Protein AF-A0A482RPJ8-F1 (afdb_monomer)

Foldseek 3Di:
DVVVVVVVVVVVVLVQQLDPVRDADAAEAELDDVRVVVSVVVVVVCVVSNGHYQHYEHEAQADPVPPPCPPPPVSVVVNVSSVVSVVVCCVVRVPRHHYFYFHRDPDDQDDPVSVVVRCVSVPPD

Sequence (125 aa):
MVACMCAGQVDNVQKRLMNREETTFVCVCIPEFLSMYETERLVQELTKMEIDVSNIVVNQVLLADASDTSHCGRCEKRIRMQQGYLMQIAELYGDDFHVVTTPLLDEEVRGTEKLRAFSRFLARV

pLDDT: mean 86.41, std 14.72, range [38.66, 97.12]

Solvent-accessible surface area (backbone atoms only — not comparable to full-atom values): 7158 Å² total; per-residue (Å²): 116,72,75,61,56,52,51,60,49,51,55,51,50,50,55,46,46,42,30,64,93,79,27,74,43,73,48,74,34,41,57,45,73,66,44,45,54,53,48,54,54,50,52,53,53,36,51,74,64,54,30,40,67,48,35,37,38,37,36,62,39,69,64,85,79,51,94,69,48,91,80,34,76,68,52,51,54,48,38,56,51,27,51,56,42,49,52,51,48,45,73,76,34,54,90,79,30,53,74,43,65,32,68,55,66,99,63,84,80,61,61,73,66,45,44,58,58,55,47,52,52,69,64,75,116

Mean predicted aligned error: 6.94 Å

Structure (mmCIF, N/CA/C/O backbone):
data_AF-A0A482RPJ8-F1
#
_entry.id   AF-A0A482RPJ8-F1
#
loop_
_atom_site.group_PDB
_atom_site.id
_atom_site.type_symbol
_atom_site.label_atom_id
_atom_site.label_alt_id
_atom_site.label_comp_id
_atom_site.label_asym_id
_atom_site.label_entity_id
_atom_site.label_seq_id
_atom_site.pdbx_PDB_ins_code
_atom_site.Cartn_x
_atom_site.Cartn_y
_atom_site.Cartn_z
_atom_site.occupancy
_atom_site.B_iso_or_equiv
_atom_site.auth_seq_id
_atom_site.auth_comp_id
_atom_site.auth_asym_id
_atom_site.auth_atom_id
_atom_site.pdbx_PDB_model_num
ATOM 1 N N . MET A 1 1 ? -37.185 17.419 14.380 1.00 44.44 1 MET A N 1
ATOM 2 C CA . MET A 1 1 ? -37.143 15.941 14.279 1.00 44.44 1 MET A CA 1
ATOM 3 C C . MET A 1 1 ? -36.097 15.426 13.287 1.00 44.44 1 MET A C 1
ATOM 5 O O . MET A 1 1 ? -35.408 14.489 13.650 1.00 44.44 1 MET A O 1
ATOM 9 N N . VAL A 1 2 ? -35.885 16.041 12.112 1.00 45.28 2 VAL A N 1
ATOM 10 C CA . VAL A 1 2 ? -34.895 15.548 11.119 1.00 45.28 2 VAL A CA 1
ATOM 11 C C . VAL A 1 2 ? -33.431 15.640 11.598 1.00 45.28 2 VAL A C 1
ATOM 13 O O . VAL A 1 2 ? -32.684 14.690 11.419 1.00 45.28 2 VAL A O 1
ATOM 16 N N . ALA A 1 3 ? -33.026 16.699 12.312 1.00 40.44 3 ALA A N 1
ATOM 17 C CA . ALA A 1 3 ? -31.648 16.832 12.823 1.00 40.44 3 ALA A CA 1
ATOM 18 C C . ALA A 1 3 ? -31.258 15.800 13.910 1.00 40.44 3 ALA A C 1
ATOM 20 O O . ALA A 1 3 ? -30.084 15.492 14.082 1.00 40.44 3 ALA A O 1
ATOM 21 N N . CYS A 1 4 ? -32.237 15.245 14.632 1.00 47.28 4 CYS A N 1
ATOM 22 C CA . CYS A 1 4 ? -32.002 14.269 15.703 1.00 47.28 4 CYS A CA 1
ATOM 23 C C . CYS A 1 4 ? -31.845 12.836 15.154 1.00 47.28 4 CYS A C 1
ATOM 25 O O . CYS A 1 4 ? -31.141 12.023 15.746 1.00 47.28 4 CYS A O 1
ATOM 27 N N . MET A 1 5 ? -32.425 12.544 13.981 1.00 48.16 5 MET A N 1
ATOM 28 C CA . MET A 1 5 ? -32.245 11.257 13.296 1.00 48.16 5 MET A CA 1
ATOM 29 C C . MET A 1 5 ? -30.824 11.088 12.743 1.00 48.16 5 MET A C 1
ATOM 31 O O . MET A 1 5 ? -30.275 9.994 12.827 1.00 48.16 5 MET A O 1
ATOM 35 N N . CYS A 1 6 ? -30.197 12.166 12.255 1.00 52.03 6 CYS A N 1
ATOM 36 C CA . CYS A 1 6 ? -28.815 12.122 11.770 1.00 52.03 6 CYS A CA 1
ATOM 37 C C . CYS A 1 6 ? -27.827 11.809 12.902 1.00 52.03 6 CYS A C 1
ATOM 39 O O . CYS A 1 6 ? -26.920 11.008 12.708 1.00 52.03 6 CYS A O 1
ATOM 41 N N . ALA A 1 7 ? -28.027 12.399 14.088 1.00 58.44 7 ALA A N 1
ATOM 42 C CA . ALA A 1 7 ? -27.156 12.185 15.246 1.00 58.44 7 ALA A CA 1
ATOM 43 C C . ALA A 1 7 ? -27.119 10.705 15.664 1.00 58.44 7 ALA A C 1
ATOM 45 O O . ALA A 1 7 ? -26.046 10.122 15.769 1.00 58.44 7 ALA A O 1
ATOM 46 N N . GLY A 1 8 ? -28.287 10.057 15.764 1.00 61.34 8 GLY A N 1
ATOM 47 C CA . GLY A 1 8 ? -28.358 8.628 16.084 1.00 61.34 8 GLY A CA 1
ATOM 48 C C . GLY A 1 8 ? -27.734 7.715 15.018 1.00 61.34 8 GLY A C 1
ATOM 49 O O . GLY A 1 8 ? -27.248 6.634 15.347 1.00 61.34 8 GLY A O 1
ATOM 50 N N . GLN A 1 9 ? -27.715 8.136 13.747 1.00 64.06 9 GLN A N 1
ATOM 51 C CA . GLN A 1 9 ? -27.035 7.396 12.678 1.00 64.06 9 GLN A CA 1
ATOM 52 C C . GLN A 1 9 ? -25.514 7.583 12.718 1.00 64.06 9 GLN A C 1
ATOM 54 O O . GLN A 1 9 ? -24.794 6.602 12.542 1.00 64.06 9 GLN A O 1
ATOM 59 N N . VAL A 1 10 ? -25.027 8.798 12.987 1.00 76.88 10 VAL A N 1
ATOM 60 C CA . VAL A 1 10 ? -23.589 9.089 13.119 1.00 76.88 10 VAL A CA 1
ATOM 61 C C . VAL A 1 10 ? -22.992 8.324 14.300 1.00 76.88 10 VAL A C 1
ATOM 63 O O . VAL A 1 10 ? -21.975 7.655 14.127 1.00 76.88 10 VAL A O 1
ATOM 66 N N . ASP A 1 11 ? -23.674 8.308 15.447 1.00 77.75 11 ASP A N 1
ATOM 67 C CA . ASP A 1 11 ? -23.222 7.575 16.637 1.00 77.75 11 ASP A CA 1
ATOM 68 C C . ASP A 1 11 ? -23.136 6.063 16.386 1.00 77.75 11 ASP A C 1
ATOM 70 O O . ASP A 1 11 ? -22.231 5.382 16.873 1.00 77.75 11 ASP A O 1
ATOM 74 N N . ASN A 1 12 ? -24.081 5.515 15.617 1.00 81.44 12 ASN A N 1
ATOM 75 C CA . ASN A 1 12 ? -24.092 4.094 15.285 1.00 81.44 12 ASN A CA 1
ATOM 76 C C . ASN A 1 12 ? -22.979 3.733 14.288 1.00 81.44 12 ASN A C 1
ATOM 78 O O . ASN A 1 12 ? -22.300 2.724 14.456 1.00 81.44 12 ASN A O 1
ATOM 82 N N . VAL A 1 13 ? -22.745 4.577 13.277 1.00 85.31 13 VAL A N 1
ATOM 83 C CA . VAL A 1 13 ? -21.626 4.397 12.339 1.00 85.31 13 VAL A CA 1
ATOM 84 C C . VAL A 1 13 ? -20.295 4.471 13.080 1.00 85.31 13 VAL A C 1
ATOM 86 O O . VAL A 1 13 ? -19.463 3.588 12.901 1.00 85.31 13 VAL A O 1
ATOM 89 N N . GLN A 1 14 ? -20.115 5.454 13.964 1.00 83.38 14 GLN A N 1
ATOM 90 C CA . GLN A 1 14 ? -18.890 5.595 14.745 1.00 83.38 14 GLN A CA 1
ATOM 91 C C . GLN A 1 14 ? -18.623 4.353 15.603 1.00 83.38 14 GLN A C 1
ATOM 93 O O . GLN A 1 14 ? -17.521 3.814 15.567 1.00 83.38 14 GLN A O 1
ATOM 98 N N . LYS A 1 15 ? -19.636 3.835 16.313 1.00 87.06 15 LYS A N 1
ATOM 99 C CA . LYS A 1 15 ? -19.503 2.595 17.100 1.00 87.06 15 LYS A CA 1
ATOM 100 C C . LYS A 1 15 ? -19.037 1.408 16.263 1.00 87.06 15 LYS A C 1
ATOM 102 O O . LYS A 1 15 ? -18.214 0.630 16.731 1.00 87.06 15 LYS A O 1
ATOM 107 N N . ARG A 1 16 ? -19.536 1.281 15.032 1.00 87.88 16 ARG A N 1
ATOM 108 C CA . ARG A 1 16 ? -19.134 0.200 14.122 1.00 87.88 16 ARG A CA 1
ATOM 109 C C . ARG A 1 16 ? -17.727 0.386 13.565 1.00 87.88 16 ARG A C 1
ATOM 111 O O . ARG A 1 16 ? -17.012 -0.599 13.432 1.00 87.88 16 ARG A O 1
ATOM 118 N N . LEU A 1 17 ? -17.321 1.624 13.279 1.00 88.00 17 LEU A N 1
ATOM 119 C CA . LEU A 1 17 ? -15.956 1.932 12.838 1.00 88.00 17 LEU A CA 1
ATOM 120 C C . LEU A 1 17 ? -14.913 1.637 13.927 1.00 88.00 17 LEU A C 1
ATOM 122 O O . LEU A 1 17 ? -13.801 1.238 13.602 1.00 88.00 17 LEU A O 1
ATOM 126 N N . MET A 1 18 ? -15.278 1.798 15.201 1.00 88.56 18 MET A N 1
ATOM 127 C CA . MET A 1 18 ? -14.413 1.482 16.347 1.00 88.56 18 MET A CA 1
ATOM 128 C C . MET A 1 18 ? -14.419 -0.015 16.715 1.00 88.56 18 MET A C 1
ATOM 130 O O . MET A 1 18 ? -13.587 -0.462 17.503 1.00 88.56 18 MET A O 1
ATOM 134 N N . ASN A 1 19 ? -15.350 -0.814 16.177 1.00 91.31 19 ASN A N 1
ATOM 135 C CA . ASN A 1 19 ? -15.401 -2.248 16.450 1.00 91.31 19 ASN A CA 1
ATOM 136 C C . ASN A 1 19 ? -14.407 -3.009 15.556 1.00 91.31 19 ASN A C 1
ATOM 138 O O . ASN A 1 19 ? -14.687 -3.248 14.381 1.00 91.31 19 ASN A O 1
ATOM 142 N N . ARG A 1 20 ? -13.284 -3.448 16.139 1.00 89.00 20 AR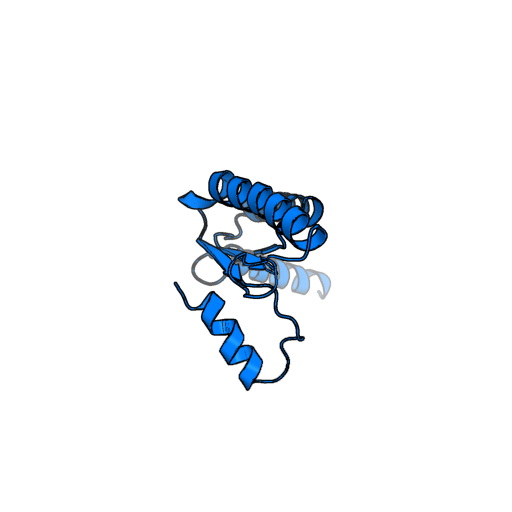G A N 1
ATOM 143 C CA . ARG A 1 20 ? -12.212 -4.182 15.439 1.00 89.00 20 ARG A CA 1
ATOM 144 C C . ARG A 1 20 ? -12.647 -5.529 14.854 1.00 89.00 20 ARG A C 1
ATOM 146 O O . ARG A 1 20 ? -12.047 -5.996 13.894 1.00 89.00 20 ARG A O 1
ATOM 153 N N . GLU A 1 21 ? -13.681 -6.159 15.414 1.00 90.19 21 GLU A N 1
ATOM 154 C CA . GLU A 1 21 ? -14.212 -7.425 14.884 1.00 90.19 21 GLU A CA 1
ATOM 155 C C . GLU A 1 21 ? -15.086 -7.215 13.636 1.00 90.19 21 GLU A C 1
ATOM 157 O O . GLU A 1 21 ? -15.300 -8.148 12.863 1.00 90.19 21 GLU A O 1
ATOM 162 N N . GLU A 1 22 ? -15.589 -5.994 13.421 1.00 90.38 22 GLU A N 1
ATOM 163 C CA . GLU A 1 22 ? -16.439 -5.647 12.275 1.00 90.38 22 GLU A CA 1
ATOM 164 C C . GLU A 1 22 ? -15.706 -4.846 11.198 1.00 90.38 22 GLU A C 1
ATOM 166 O O . GLU A 1 22 ? -16.006 -5.004 10.012 1.00 90.38 22 GLU A O 1
ATOM 171 N N . THR A 1 23 ? -14.790 -3.962 11.600 1.00 93.19 23 THR A N 1
ATOM 172 C CA . THR A 1 23 ? -14.171 -2.976 10.715 1.00 93.19 23 THR A CA 1
ATOM 173 C C . THR A 1 23 ? -12.670 -2.890 10.961 1.00 93.19 23 THR A C 1
ATOM 175 O O . THR A 1 23 ? -12.222 -2.745 12.094 1.00 93.19 23 THR A O 1
ATOM 178 N N . THR A 1 24 ? -11.904 -2.885 9.873 1.00 93.44 24 THR A N 1
ATOM 179 C CA . THR A 1 24 ? -10.482 -2.526 9.857 1.00 93.44 24 THR A CA 1
ATOM 180 C C . THR A 1 24 ? -10.216 -1.586 8.688 1.00 93.44 24 THR A C 1
ATOM 182 O O . THR A 1 24 ? -10.890 -1.652 7.652 1.00 93.44 24 THR A O 1
ATOM 185 N N . PHE A 1 25 ? -9.248 -0.694 8.852 1.00 94.88 25 PHE A N 1
ATOM 186 C CA . PHE A 1 25 ? -8.781 0.203 7.810 1.00 94.88 25 PHE A CA 1
ATOM 187 C C . PHE A 1 25 ? -7.512 -0.361 7.162 1.00 94.88 25 PHE A C 1
ATOM 189 O O . PHE A 1 25 ? -6.549 -0.714 7.843 1.00 94.88 25 PHE A O 1
ATOM 196 N N . VAL A 1 26 ? -7.499 -0.414 5.828 1.00 95.31 26 VAL A N 1
ATOM 197 C CA . VAL A 1 26 ? -6.321 -0.805 5.042 1.00 95.31 26 VAL A CA 1
ATOM 198 C C . VAL A 1 26 ? -5.751 0.439 4.377 1.00 95.31 26 VAL A C 1
ATOM 200 O O . VAL A 1 26 ? -6.361 1.002 3.467 1.00 95.31 26 VAL A O 1
ATOM 203 N N . CYS A 1 27 ? -4.578 0.874 4.826 1.00 96.25 27 CYS A N 1
ATOM 204 C CA . CYS A 1 27 ? -3.872 1.990 4.208 1.00 96.25 27 CYS A CA 1
ATOM 205 C C . CYS A 1 27 ? -3.198 1.531 2.914 1.00 96.25 27 CYS A C 1
ATOM 207 O O . CYS A 1 27 ? -2.619 0.450 2.861 1.00 96.25 27 CYS A O 1
ATOM 209 N N . VAL A 1 28 ? -3.233 2.362 1.873 1.00 96.75 28 VAL A N 1
ATOM 210 C CA . VAL A 1 28 ? -2.521 2.103 0.616 1.00 96.75 28 VAL A CA 1
ATOM 211 C C . VAL A 1 28 ? -1.613 3.284 0.324 1.00 96.75 28 VAL A C 1
ATOM 213 O O . VAL A 1 28 ? -2.085 4.417 0.247 1.00 96.75 28 VAL A O 1
ATOM 216 N N . CYS A 1 29 ? -0.325 3.022 0.137 1.00 96.88 29 CYS A N 1
ATOM 217 C CA . CYS A 1 29 ? 0.672 4.047 -0.149 1.00 96.88 29 CYS A CA 1
ATOM 218 C C . CYS A 1 29 ? 1.625 3.607 -1.261 1.00 96.88 2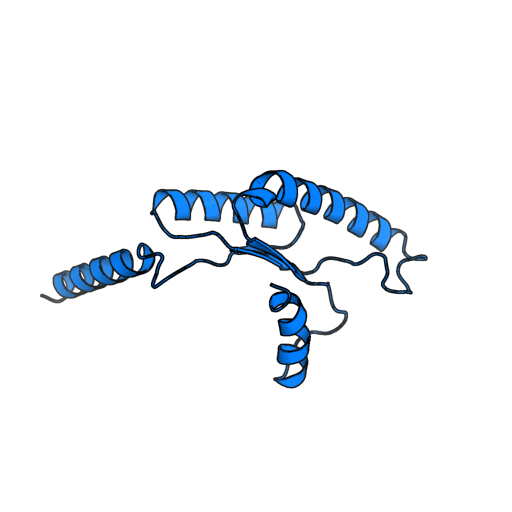9 CYS A C 1
ATOM 220 O O . CYS A 1 29 ? 1.649 2.443 -1.652 1.00 96.88 29 CYS A O 1
ATOM 222 N N . ILE A 1 30 ? 2.407 4.542 -1.788 1.00 96.88 30 ILE A N 1
ATOM 223 C CA . ILE A 1 30 ? 3.560 4.252 -2.648 1.00 96.88 30 ILE A CA 1
ATOM 224 C C . ILE A 1 30 ? 4.849 4.599 -1.887 1.00 96.88 30 ILE A C 1
ATOM 226 O O . ILE A 1 30 ? 4.817 5.480 -1.024 1.00 96.88 30 ILE A O 1
ATOM 230 N N . PRO A 1 31 ? 5.990 3.950 -2.185 1.00 95.88 31 PRO A N 1
ATOM 231 C CA . PRO A 1 31 ? 7.259 4.190 -1.491 1.00 95.88 31 PRO A CA 1
ATOM 232 C C . PRO A 1 31 ? 7.911 5.507 -1.953 1.00 95.88 31 PRO A C 1
ATOM 234 O O . PRO A 1 31 ? 8.950 5.518 -2.611 1.00 95.88 31 PRO A O 1
ATOM 237 N N . GLU A 1 32 ? 7.263 6.627 -1.638 1.00 95.56 32 GLU A N 1
ATOM 238 C CA . GLU A 1 32 ? 7.686 7.996 -1.931 1.00 95.56 32 GLU A CA 1
ATOM 239 C C . GLU A 1 32 ? 7.342 8.907 -0.739 1.00 95.56 32 GLU A C 1
ATOM 241 O O . GLU A 1 32 ? 6.388 8.649 -0.003 1.00 95.56 32 GLU A O 1
ATOM 246 N N . PHE A 1 33 ? 8.089 10.003 -0.564 1.00 93.69 33 PHE A N 1
ATOM 247 C CA . PHE A 1 33 ? 8.002 10.867 0.623 1.00 93.69 33 PHE A CA 1
ATOM 248 C C . PHE A 1 33 ? 6.581 11.337 0.964 1.00 93.69 33 PHE A C 1
ATOM 250 O O . PHE A 1 33 ? 6.134 11.177 2.096 1.00 93.69 33 PHE A O 1
ATOM 257 N N . LEU A 1 34 ? 5.871 11.924 -0.006 1.00 96.00 34 LEU A N 1
ATOM 258 C CA . LEU A 1 34 ? 4.562 12.530 0.247 1.00 96.00 34 LEU A CA 1
ATOM 259 C C . LEU A 1 34 ? 3.510 11.480 0.614 1.00 96.00 34 LEU A C 1
ATOM 261 O O . LEU A 1 34 ? 2.780 11.669 1.580 1.00 96.00 34 LEU A O 1
ATOM 265 N N . SER A 1 35 ? 3.473 10.355 -0.107 1.00 96.56 35 SER A N 1
ATOM 266 C CA . SER A 1 35 ? 2.503 9.286 0.156 1.00 96.56 35 SER A CA 1
ATOM 267 C C . SER A 1 35 ? 2.738 8.626 1.515 1.00 96.56 35 SER A C 1
ATOM 269 O O . SER A 1 35 ? 1.783 8.345 2.240 1.00 96.56 35 SER A O 1
ATOM 271 N N . MET A 1 36 ? 4.003 8.438 1.892 1.00 94.25 36 MET A N 1
ATOM 272 C CA . MET A 1 36 ? 4.376 7.948 3.216 1.00 94.25 36 MET A CA 1
ATOM 273 C C . MET A 1 36 ? 3.958 8.910 4.328 1.00 94.25 36 MET A C 1
ATOM 275 O O . MET A 1 36 ? 3.317 8.492 5.288 1.00 94.25 36 MET A O 1
ATOM 279 N N . TYR A 1 37 ? 4.248 10.200 4.167 1.00 95.62 37 TYR A N 1
ATOM 280 C CA . TYR A 1 37 ? 3.885 11.227 5.142 1.00 95.62 37 TYR A CA 1
ATOM 281 C C . TYR A 1 37 ? 2.364 11.361 5.323 1.00 95.62 37 TYR A C 1
ATOM 283 O O . TYR A 1 37 ? 1.866 11.495 6.440 1.00 95.62 37 TYR A O 1
ATOM 291 N N . GLU A 1 38 ? 1.600 11.299 4.231 1.00 96.12 38 GLU A N 1
ATOM 292 C CA . GLU A 1 38 ? 0.135 11.293 4.291 1.00 96.12 38 GLU A CA 1
ATOM 293 C C . GLU A 1 38 ? -0.403 10.053 5.008 1.00 96.12 38 GLU A C 1
ATOM 295 O O . GLU A 1 38 ? -1.320 10.166 5.823 1.00 96.12 38 GLU A O 1
ATOM 300 N N . THR A 1 39 ? 0.195 8.888 4.752 1.00 95.06 39 THR A N 1
ATOM 301 C CA . THR A 1 39 ? -0.194 7.626 5.394 1.00 95.06 39 THR A CA 1
ATOM 302 C C . THR A 1 39 ? 0.087 7.653 6.889 1.00 95.06 39 THR A C 1
ATOM 304 O O . THR A 1 39 ? -0.775 7.270 7.673 1.00 95.06 39 THR A O 1
ATOM 307 N N . GLU A 1 40 ? 1.242 8.171 7.306 1.00 94.38 40 GLU A N 1
ATOM 308 C CA . GLU A 1 40 ? 1.575 8.322 8.723 1.00 94.38 40 GLU A CA 1
ATOM 309 C C . GLU A 1 40 ? 0.555 9.215 9.440 1.00 94.38 40 GLU A C 1
ATOM 311 O O . GLU A 1 40 ? 0.005 8.837 10.478 1.00 94.38 40 GLU A O 1
ATOM 316 N N . ARG A 1 41 ? 0.231 10.376 8.857 1.00 96.12 41 ARG A N 1
ATOM 317 C CA . ARG A 1 41 ? -0.786 11.276 9.415 1.00 96.12 41 ARG A CA 1
ATOM 318 C C . ARG A 1 41 ? -2.157 10.609 9.489 1.00 96.12 41 ARG A C 1
ATOM 320 O O . ARG A 1 41 ? -2.843 10.766 10.494 1.00 96.12 41 ARG A O 1
ATOM 327 N N . LEU A 1 42 ? -2.550 9.858 8.460 1.00 95.88 42 LEU A N 1
ATOM 328 C CA . LEU A 1 42 ? -3.807 9.110 8.451 1.00 95.88 42 LEU A CA 1
ATOM 329 C C . LEU A 1 42 ? -3.854 8.072 9.581 1.00 95.88 42 LEU A C 1
ATOM 331 O O . LEU A 1 42 ? -4.827 8.035 10.329 1.00 95.88 42 LEU A O 1
ATOM 335 N N . VAL A 1 43 ? -2.795 7.276 9.744 1.00 94.44 43 VAL A N 1
ATOM 336 C CA . VAL A 1 43 ? -2.682 6.267 10.810 1.00 94.44 43 VAL A CA 1
ATOM 337 C C . VAL A 1 43 ? -2.774 6.916 12.193 1.00 94.44 43 VAL A C 1
ATOM 339 O O . VAL A 1 43 ? -3.486 6.408 13.062 1.00 94.44 43 VAL A O 1
ATOM 342 N N . GLN A 1 44 ? -2.126 8.067 12.394 1.00 94.69 44 GLN A N 1
ATOM 343 C CA . GLN A 1 44 ? -2.203 8.814 13.652 1.00 94.69 44 GLN A CA 1
ATOM 344 C C . GLN A 1 44 ? -3.626 9.310 13.944 1.00 94.69 44 GLN A C 1
ATOM 346 O O . GLN A 1 44 ? -4.083 9.205 15.081 1.00 94.69 44 GLN A O 1
ATOM 351 N N . GLU A 1 45 ? -4.343 9.836 12.948 1.00 95.81 45 GLU A N 1
ATOM 352 C CA . GLU A 1 45 ? -5.728 10.292 13.133 1.00 95.81 45 GLU A CA 1
ATOM 353 C C . GLU A 1 45 ? -6.695 9.129 13.396 1.00 95.81 45 GLU A C 1
ATOM 355 O O . GLU A 1 45 ? -7.521 9.223 14.302 1.00 95.81 45 GLU A O 1
ATOM 360 N N . LEU A 1 46 ? -6.563 8.009 12.678 1.00 94.12 46 LEU A N 1
ATOM 361 C CA . LEU A 1 46 ? -7.388 6.814 12.901 1.00 94.12 46 LEU A CA 1
ATOM 362 C C . LEU A 1 46 ? -7.158 6.220 14.295 1.00 94.12 46 LEU A C 1
ATOM 364 O O . LEU A 1 46 ? -8.119 5.916 15.001 1.00 94.12 46 LEU A O 1
ATOM 368 N N . THR A 1 47 ? -5.898 6.155 14.731 1.00 92.06 47 THR A N 1
ATOM 369 C CA . THR A 1 47 ? -5.536 5.689 16.077 1.00 92.06 47 THR A CA 1
ATOM 370 C C . THR A 1 47 ? -6.148 6.573 17.167 1.00 92.06 47 THR A C 1
ATOM 372 O O . THR A 1 47 ? -6.661 6.054 18.156 1.00 92.06 47 THR A O 1
ATOM 375 N N . LYS A 1 48 ? -6.164 7.905 16.990 1.00 94.00 48 LYS A N 1
ATOM 376 C CA . LYS A 1 48 ? -6.820 8.837 17.935 1.00 94.00 48 LYS A CA 1
ATOM 377 C C . LYS A 1 48 ? -8.328 8.614 18.044 1.00 94.00 48 LYS A C 1
ATOM 379 O O . LYS A 1 48 ? -8.906 8.913 19.084 1.00 94.00 48 LYS A O 1
ATOM 384 N N . MET A 1 49 ? -8.956 8.132 16.974 1.00 90.81 49 MET A N 1
ATOM 385 C CA . MET A 1 49 ? -10.382 7.796 16.928 1.00 90.81 49 MET A CA 1
ATOM 386 C C . MET A 1 49 ? -10.666 6.347 17.350 1.00 90.81 49 MET A C 1
ATOM 388 O O . MET A 1 49 ? -11.803 5.904 17.223 1.00 90.81 49 MET A O 1
ATOM 392 N N . GLU A 1 50 ? -9.651 5.612 17.820 1.00 91.00 50 GLU A N 1
ATOM 393 C CA . GLU A 1 50 ? -9.736 4.196 18.206 1.00 91.00 50 GLU A CA 1
ATOM 394 C C . GLU A 1 50 ? -10.208 3.268 17.067 1.00 91.00 50 GLU A C 1
ATOM 396 O O . GLU A 1 50 ? -10.740 2.184 17.310 1.00 91.00 50 GLU A O 1
ATOM 401 N N . ILE A 1 51 ? -9.989 3.674 15.813 1.00 93.44 51 ILE A N 1
ATOM 402 C CA . ILE A 1 51 ? -10.275 2.859 14.629 1.00 93.44 51 ILE A CA 1
ATOM 403 C C . ILE A 1 51 ? -9.091 1.926 14.371 1.00 93.44 51 ILE A C 1
ATOM 405 O O . ILE A 1 51 ? -7.934 2.347 14.402 1.00 93.44 51 ILE A O 1
ATOM 409 N N . ASP A 1 52 ? -9.384 0.656 14.096 1.00 93.38 52 ASP A N 1
ATOM 410 C CA . ASP A 1 52 ? -8.368 -0.342 13.773 1.00 93.38 52 ASP A CA 1
ATOM 411 C C . ASP A 1 52 ? -7.693 -0.044 12.430 1.00 93.38 52 ASP A C 1
ATOM 413 O O . ASP A 1 52 ? -8.354 0.063 11.397 1.00 93.38 52 ASP A O 1
ATOM 417 N N . VAL A 1 53 ? -6.369 0.074 12.446 1.00 92.12 53 VAL A N 1
ATOM 418 C CA . VAL A 1 53 ? -5.540 0.252 11.254 1.00 92.12 53 VAL A CA 1
ATOM 419 C C . VAL A 1 53 ? -4.288 -0.591 11.426 1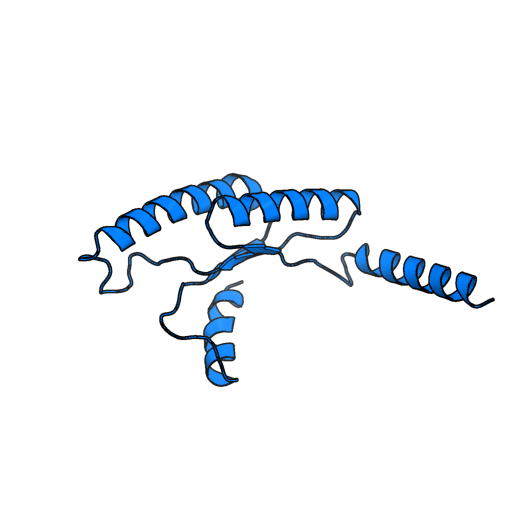.00 92.12 53 VAL A C 1
ATOM 421 O O . VAL A 1 53 ? -3.256 -0.104 11.852 1.00 92.12 53 VAL A O 1
ATOM 424 N N . SER A 1 54 ? -4.385 -1.885 11.141 1.00 91.25 54 SER A N 1
ATOM 425 C CA . SER A 1 54 ? -3.253 -2.817 11.275 1.00 91.25 54 SER A CA 1
ATOM 426 C C . SER A 1 54 ? -2.715 -3.305 9.932 1.00 91.25 54 SER A C 1
ATOM 428 O O . SER A 1 54 ? -1.859 -4.180 9.901 1.00 91.25 54 SER A O 1
ATOM 430 N N . ASN A 1 55 ? -3.199 -2.764 8.809 1.00 93.56 55 ASN A N 1
ATOM 431 C CA . ASN A 1 55 ? -2.868 -3.247 7.468 1.00 93.56 55 ASN A CA 1
ATOM 432 C C . ASN A 1 55 ? -2.376 -2.106 6.571 1.00 93.56 55 ASN A C 1
ATOM 434 O O . ASN A 1 55 ? -3.062 -1.090 6.416 1.00 93.56 55 ASN A O 1
ATOM 438 N N . ILE A 1 56 ? -1.219 -2.294 5.932 1.00 95.25 56 ILE A N 1
ATOM 439 C CA . ILE A 1 56 ? -0.643 -1.339 4.978 1.00 95.25 56 ILE A CA 1
ATOM 440 C C . ILE A 1 56 ? -0.264 -2.070 3.690 1.00 95.25 56 ILE A C 1
ATOM 442 O O . ILE A 1 56 ? 0.491 -3.038 3.703 1.00 95.25 56 ILE A O 1
ATOM 446 N N . VAL A 1 57 ? -0.746 -1.572 2.554 1.00 96.31 57 VAL A N 1
ATOM 447 C CA . VAL A 1 57 ? -0.347 -2.020 1.219 1.00 96.31 57 VAL A CA 1
ATOM 448 C C . VAL A 1 57 ? 0.562 -0.974 0.588 1.00 96.31 57 VAL A C 1
ATOM 450 O O . VAL A 1 57 ? 0.133 0.135 0.270 1.00 96.31 57 VAL A O 1
ATOM 453 N N . VAL A 1 58 ? 1.810 -1.350 0.338 1.00 96.62 58 VAL A N 1
ATOM 454 C CA . VAL A 1 58 ? 2.776 -0.542 -0.404 1.00 96.62 58 VAL A CA 1
ATOM 455 C C . VAL A 1 58 ? 2.701 -0.927 -1.880 1.00 96.62 58 VAL A C 1
ATOM 457 O O . VAL A 1 58 ? 3.134 -2.004 -2.294 1.00 96.62 58 VAL A O 1
ATOM 460 N N . ASN A 1 59 ? 2.099 -0.064 -2.686 1.00 96.25 59 ASN A N 1
ATOM 461 C CA . ASN A 1 59 ? 1.853 -0.275 -4.104 1.00 96.25 59 ASN A CA 1
ATOM 462 C C . ASN A 1 59 ? 2.980 0.278 -4.986 1.00 96.25 59 ASN A C 1
ATOM 464 O O . ASN A 1 59 ? 3.772 1.119 -4.564 1.00 96.25 59 ASN A O 1
ATOM 468 N N . GLN A 1 60 ? 3.016 -0.171 -6.243 1.00 94.94 60 GLN A N 1
ATOM 469 C CA . GLN A 1 60 ? 3.913 0.337 -7.286 1.00 94.94 60 GLN A CA 1
ATOM 470 C C . GLN A 1 60 ? 5.406 0.219 -6.937 1.00 94.94 60 GLN A C 1
ATOM 472 O O . GLN A 1 60 ? 6.217 1.096 -7.261 1.00 94.94 60 GLN A O 1
ATOM 477 N N . VAL A 1 61 ? 5.781 -0.887 -6.294 1.00 94.31 61 VAL A N 1
ATOM 478 C CA . VAL A 1 61 ? 7.179 -1.193 -5.985 1.00 94.31 61 VAL A CA 1
ATOM 479 C C . VAL A 1 61 ? 7.888 -1.688 -7.244 1.00 94.31 61 VAL A C 1
ATOM 481 O O . VAL A 1 61 ? 7.484 -2.674 -7.859 1.00 94.31 61 VAL A O 1
ATOM 484 N N . LEU A 1 62 ? 8.967 -1.016 -7.637 1.00 91.44 62 LEU A N 1
ATOM 485 C CA . LEU A 1 62 ? 9.845 -1.491 -8.701 1.00 91.44 62 LEU A CA 1
ATOM 486 C C . LEU A 1 62 ? 10.704 -2.648 -8.181 1.00 91.44 62 LEU A C 1
ATOM 488 O O . LEU A 1 62 ? 11.493 -2.477 -7.252 1.00 91.44 62 LEU A O 1
ATOM 492 N N . LEU A 1 63 ? 10.568 -3.818 -8.803 1.00 82.12 63 LEU A N 1
ATOM 493 C CA . LEU A 1 63 ? 11.383 -4.991 -8.493 1.00 82.12 63 LEU A CA 1
ATOM 494 C C . LEU A 1 63 ? 12.674 -4.964 -9.318 1.00 82.12 63 LEU A C 1
ATOM 496 O O . LEU A 1 63 ? 12.634 -4.727 -10.522 1.00 82.12 63 LEU A O 1
ATOM 500 N N . ALA A 1 64 ? 13.810 -5.232 -8.673 1.00 69.25 64 ALA A N 1
ATOM 501 C CA . ALA A 1 64 ? 15.122 -5.242 -9.327 1.00 69.25 64 ALA A CA 1
ATOM 502 C C . ALA A 1 64 ? 15.291 -6.393 -10.339 1.00 69.25 64 ALA A C 1
ATOM 504 O O . ALA A 1 64 ? 16.114 -6.294 -11.247 1.00 69.25 64 ALA A O 1
ATOM 505 N N . ASP A 1 65 ? 14.494 -7.455 -10.190 1.00 60.25 65 ASP A N 1
ATOM 506 C CA . ASP A 1 65 ? 14.598 -8.696 -10.966 1.00 60.25 65 ASP A CA 1
ATOM 507 C C . ASP A 1 65 ? 13.758 -8.682 -12.253 1.00 60.25 65 ASP A C 1
ATOM 509 O O . ASP A 1 65 ? 13.770 -9.654 -13.011 1.00 60.25 65 ASP A O 1
ATOM 513 N N . ALA A 1 66 ? 13.014 -7.600 -12.520 1.00 57.72 66 ALA A N 1
ATOM 514 C CA . ALA A 1 66 ? 12.377 -7.413 -13.816 1.00 57.72 66 ALA A CA 1
ATOM 515 C C . ALA A 1 66 ? 13.498 -7.256 -14.851 1.00 57.72 66 ALA A C 1
ATOM 517 O O . ALA A 1 66 ? 14.233 -6.272 -14.837 1.00 57.72 66 ALA A O 1
ATOM 518 N N . SER A 1 67 ? 13.655 -8.264 -15.706 1.00 51.50 67 SER A N 1
ATOM 519 C CA . SER A 1 67 ? 14.814 -8.585 -16.555 1.00 51.50 67 SER A CA 1
ATOM 520 C C . SER A 1 67 ? 15.343 -7.492 -17.506 1.00 51.50 67 SER A C 1
ATOM 522 O O . SER A 1 67 ? 16.265 -7.765 -18.266 1.00 51.50 67 SER A O 1
ATOM 524 N N . ASP A 1 68 ? 14.816 -6.269 -17.445 1.00 55.41 68 ASP A N 1
ATOM 525 C CA . ASP A 1 68 ? 15.169 -5.112 -18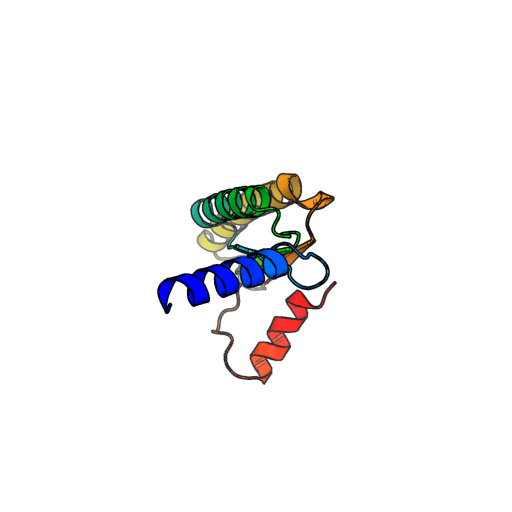.276 1.00 55.41 68 ASP A CA 1
ATOM 526 C C . ASP A 1 68 ? 15.628 -3.867 -17.486 1.00 55.41 68 ASP A C 1
ATOM 528 O O . ASP A 1 68 ? 16.048 -2.870 -18.080 1.00 55.41 68 ASP A O 1
ATOM 532 N N . THR A 1 69 ? 15.605 -3.870 -16.144 1.00 56.91 69 THR A N 1
ATOM 533 C CA . THR A 1 69 ? 16.042 -2.684 -15.375 1.00 56.91 69 THR A CA 1
ATOM 534 C C . THR A 1 69 ? 17.557 -2.480 -15.328 1.00 56.91 69 THR A C 1
ATOM 536 O O . THR A 1 69 ? 18.002 -1.377 -15.007 1.00 56.91 69 THR A O 1
ATOM 539 N N . SER A 1 70 ? 18.350 -3.489 -15.701 1.00 57.75 70 SER A N 1
ATOM 540 C CA . SER A 1 70 ? 19.824 -3.479 -15.662 1.00 57.75 70 SER A CA 1
ATOM 541 C C . SER A 1 70 ? 20.487 -2.460 -16.601 1.00 57.75 70 SER A C 1
ATOM 543 O O . SER A 1 70 ? 21.684 -2.204 -16.483 1.00 57.75 70 SER A O 1
ATOM 545 N N . HIS A 1 71 ? 19.731 -1.848 -17.519 1.00 64.00 71 HIS A N 1
ATOM 546 C CA . HIS A 1 71 ? 20.246 -0.858 -18.473 1.00 64.00 71 HIS A CA 1
ATOM 547 C C . HIS A 1 71 ? 19.607 0.536 -18.337 1.00 64.00 71 HIS A C 1
ATOM 549 O O . HIS A 1 71 ? 19.856 1.421 -19.157 1.00 64.00 71 HIS A O 1
ATOM 555 N N . CYS A 1 72 ? 18.817 0.776 -17.284 1.00 82.94 72 CYS A N 1
ATOM 556 C CA . CYS A 1 72 ? 18.106 2.035 -17.066 1.00 82.94 72 CYS A CA 1
ATOM 557 C C . CYS A 1 72 ? 18.604 2.769 -15.807 1.00 82.94 72 CYS A C 1
ATOM 559 O O . CYS A 1 72 ? 18.089 2.580 -14.704 1.00 82.94 72 CYS A O 1
ATOM 561 N N . GLY A 1 73 ? 19.524 3.729 -15.969 1.00 83.06 73 GLY A N 1
ATOM 562 C CA . GLY A 1 73 ? 20.053 4.519 -14.841 1.00 83.06 73 GLY A CA 1
ATOM 563 C C . GLY A 1 73 ? 19.006 5.365 -14.090 1.00 83.06 73 GLY A C 1
ATOM 564 O O . GLY A 1 73 ? 19.219 5.762 -12.944 1.00 83.06 73 GLY A O 1
ATOM 565 N N . ARG A 1 74 ? 17.845 5.645 -14.701 1.00 86.75 74 ARG A N 1
ATOM 566 C CA . ARG A 1 74 ? 16.700 6.278 -14.017 1.00 86.75 74 ARG A CA 1
ATOM 567 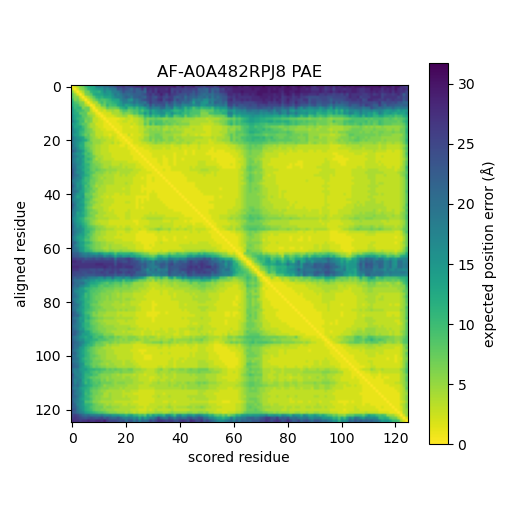C C . ARG A 1 74 ? 15.969 5.289 -13.109 1.00 86.75 74 ARG A C 1
ATOM 569 O O . ARG A 1 74 ? 15.563 5.659 -12.010 1.00 86.75 74 ARG A O 1
ATOM 576 N N . CYS A 1 75 ? 15.819 4.055 -13.573 1.00 86.50 75 CYS A N 1
ATOM 577 C CA . CYS A 1 75 ? 15.128 2.981 -12.878 1.00 86.50 75 CYS A CA 1
ATOM 578 C C . CYS A 1 75 ? 15.925 2.564 -11.641 1.00 86.50 75 CYS A C 1
ATOM 580 O O . CYS A 1 75 ? 15.363 2.516 -10.554 1.00 86.50 75 CYS A O 1
ATOM 582 N N . GLU A 1 76 ? 17.248 2.422 -11.761 1.00 87.50 76 GLU A N 1
ATOM 583 C CA . GLU A 1 76 ? 18.138 2.141 -10.625 1.00 87.50 76 GLU A CA 1
ATOM 584 C C . GLU A 1 76 ? 18.042 3.194 -9.515 1.00 87.50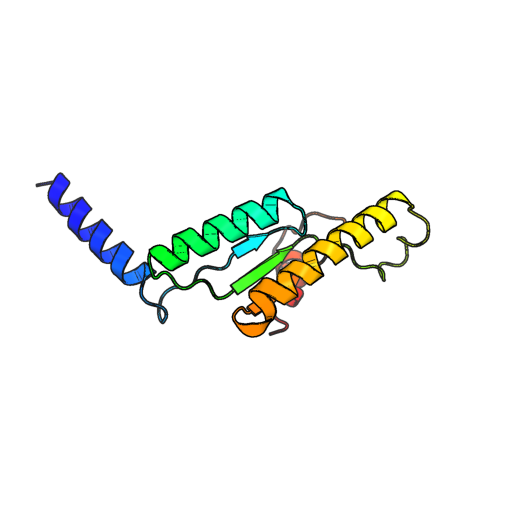 76 GLU A C 1
ATOM 586 O O . GLU A 1 76 ? 17.940 2.863 -8.333 1.00 87.50 76 GLU A O 1
ATOM 591 N N . LYS A 1 77 ? 18.044 4.484 -9.881 1.00 90.69 77 LYS A N 1
ATOM 592 C CA . LYS A 1 77 ? 17.881 5.578 -8.912 1.00 90.69 77 LYS A CA 1
ATOM 593 C C . LYS A 1 77 ? 16.522 5.516 -8.222 1.00 90.69 77 LYS A C 1
ATOM 595 O O . LYS A 1 77 ? 16.448 5.757 -7.019 1.00 90.69 77 LYS A O 1
ATOM 600 N N . ARG A 1 78 ? 15.461 5.189 -8.969 1.00 90.69 78 ARG A N 1
ATOM 601 C CA . ARG A 1 78 ? 14.112 5.056 -8.414 1.00 90.69 78 ARG A CA 1
ATOM 602 C C . ARG A 1 78 ? 14.015 3.855 -7.476 1.00 90.69 78 ARG A C 1
ATOM 604 O O . ARG A 1 78 ? 13.533 4.033 -6.369 1.00 90.69 78 ARG A O 1
ATOM 611 N N . ILE A 1 79 ? 14.553 2.695 -7.855 1.00 91.81 79 ILE A N 1
ATOM 612 C CA . ILE A 1 79 ? 14.624 1.499 -6.999 1.00 91.81 79 ILE A CA 1
ATOM 613 C C . ILE A 1 79 ? 15.365 1.818 -5.700 1.00 91.81 79 ILE A C 1
ATOM 615 O O . ILE A 1 79 ? 14.842 1.556 -4.624 1.00 91.81 79 ILE A O 1
ATOM 619 N N . ARG A 1 80 ? 16.544 2.450 -5.775 1.00 92.25 80 ARG A N 1
ATOM 620 C CA . ARG A 1 80 ? 17.326 2.812 -4.582 1.00 92.25 80 ARG A CA 1
ATOM 621 C C . ARG A 1 80 ? 16.566 3.756 -3.650 1.00 92.25 80 ARG A C 1
ATOM 623 O O . ARG A 1 80 ? 16.634 3.610 -2.435 1.00 92.25 80 ARG A O 1
ATOM 630 N N . MET A 1 81 ? 15.846 4.723 -4.216 1.00 94.19 81 MET A N 1
ATOM 631 C CA . MET A 1 81 ? 14.999 5.633 -3.446 1.00 94.19 81 MET A CA 1
ATOM 632 C C . MET A 1 81 ? 13.833 4.884 -2.783 1.00 94.19 81 MET A C 1
ATOM 634 O O . MET A 1 81 ? 13.643 5.022 -1.577 1.00 94.19 81 MET A O 1
ATOM 638 N N . GLN A 1 82 ? 13.122 4.031 -3.528 1.00 95.50 82 GLN A N 1
ATOM 639 C CA . GLN A 1 82 ? 12.030 3.219 -2.986 1.00 95.50 82 GLN A CA 1
ATOM 640 C C . GLN A 1 82 ? 12.517 2.260 -1.891 1.00 95.50 82 GLN A C 1
ATOM 642 O O . GLN A 1 82 ? 11.855 2.133 -0.870 1.00 95.50 82 GLN A O 1
ATOM 647 N N . GLN A 1 83 ? 13.693 1.641 -2.046 1.00 94.19 83 GLN A N 1
ATOM 648 C CA . GLN A 1 83 ? 14.315 0.794 -1.019 1.00 94.19 83 GLN A CA 1
ATOM 649 C C . GLN A 1 83 ? 14.539 1.549 0.294 1.00 94.19 83 GLN A C 1
ATOM 651 O O . GLN A 1 83 ? 14.277 1.000 1.360 1.00 94.19 83 GLN A O 1
ATOM 656 N N . GLY A 1 84 ? 14.968 2.814 0.224 1.00 95.31 84 GLY A N 1
ATOM 657 C CA . GLY A 1 84 ? 15.083 3.680 1.399 1.00 95.31 84 GLY A CA 1
ATOM 658 C C . GLY A 1 84 ? 13.765 3.804 2.164 1.00 95.31 84 GLY A C 1
ATOM 659 O O . GLY A 1 84 ? 13.740 3.621 3.378 1.00 95.31 84 GLY A O 1
ATOM 660 N N . TYR A 1 85 ? 12.664 4.049 1.453 1.00 96.12 85 TYR A N 1
ATOM 661 C CA . TYR A 1 85 ? 11.339 4.150 2.068 1.00 96.12 85 TYR A CA 1
ATOM 662 C C . TYR A 1 85 ? 10.789 2.803 2.536 1.00 96.12 85 TYR A C 1
ATOM 664 O O . TYR A 1 85 ? 10.186 2.741 3.598 1.00 96.12 85 TYR A O 1
ATOM 672 N N . LEU A 1 86 ? 11.036 1.714 1.806 1.00 95.25 86 LEU A N 1
ATOM 673 C CA . LEU A 1 86 ? 10.639 0.368 2.228 1.00 95.25 86 LEU A CA 1
ATOM 674 C C . LEU A 1 86 ? 11.318 -0.043 3.540 1.00 95.25 86 LEU A C 1
ATOM 676 O O . LEU A 1 86 ? 10.664 -0.634 4.392 1.00 95.25 86 LEU A O 1
ATOM 680 N N . MET A 1 87 ? 12.595 0.306 3.732 1.00 94.94 87 MET A N 1
ATOM 681 C CA . MET A 1 87 ? 13.282 0.083 5.010 1.00 94.94 87 MET A CA 1
ATOM 682 C C . MET A 1 87 ? 12.649 0.894 6.143 1.00 94.94 87 MET A C 1
ATOM 684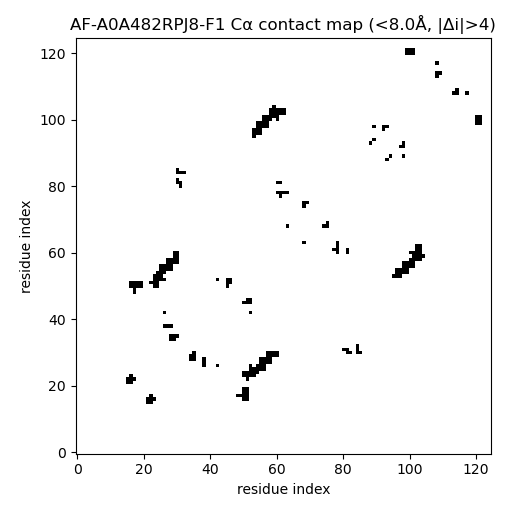 O O . MET A 1 87 ? 12.416 0.345 7.211 1.00 94.94 87 MET A O 1
ATOM 688 N N . GLN A 1 88 ? 12.314 2.166 5.901 1.00 94.81 88 GLN A N 1
ATOM 689 C CA . GLN A 1 88 ? 11.632 2.999 6.900 1.00 94.81 88 GLN A CA 1
ATOM 690 C C . GLN A 1 88 ? 10.246 2.445 7.258 1.00 94.81 88 GLN A C 1
ATOM 692 O O . GLN A 1 88 ? 9.887 2.417 8.427 1.00 94.81 88 GLN A O 1
ATOM 697 N N . ILE A 1 89 ? 9.477 1.963 6.274 1.00 93.94 89 ILE A N 1
ATOM 698 C CA . ILE A 1 89 ? 8.183 1.301 6.512 1.00 93.94 89 ILE A CA 1
ATOM 699 C C . ILE A 1 89 ? 8.374 0.065 7.388 1.00 93.94 89 ILE A C 1
ATOM 701 O O . ILE A 1 89 ? 7.625 -0.126 8.339 1.00 93.94 89 ILE A O 1
ATOM 705 N N . ALA A 1 90 ? 9.367 -0.768 7.073 1.00 93.19 90 ALA A N 1
ATOM 706 C 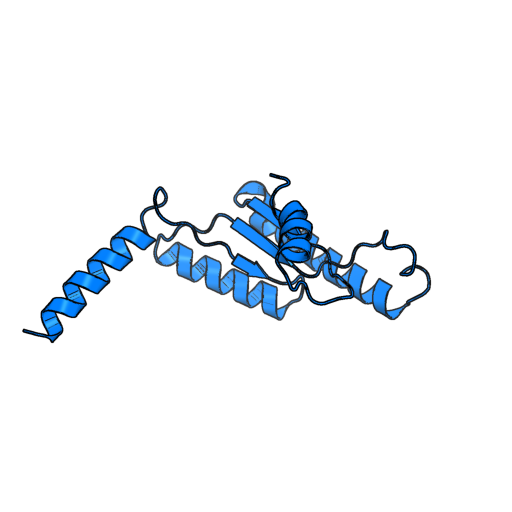CA . ALA A 1 90 ? 9.651 -1.970 7.845 1.00 93.19 90 ALA A CA 1
ATOM 707 C C . ALA A 1 90 ? 10.071 -1.643 9.287 1.00 93.19 90 ALA A C 1
ATOM 709 O O . ALA A 1 90 ? 9.639 -2.326 10.205 1.00 93.19 90 ALA A O 1
ATOM 710 N N . GLU A 1 91 ? 10.858 -0.586 9.499 1.00 93.19 91 GLU A N 1
ATOM 711 C CA . GLU A 1 91 ? 11.272 -0.139 10.835 1.00 93.19 91 GLU A CA 1
ATOM 712 C C . GLU A 1 91 ? 10.109 0.447 11.651 1.00 93.19 91 GLU A C 1
ATOM 714 O O . GLU A 1 91 ? 10.003 0.184 12.843 1.00 93.19 91 GLU A O 1
ATOM 719 N N . LEU A 1 92 ? 9.226 1.225 11.018 1.00 90.50 92 LEU A N 1
ATOM 720 C CA . LEU A 1 92 ? 8.109 1.887 11.700 1.00 90.50 92 LEU A CA 1
ATOM 721 C C . LEU A 1 92 ? 6.921 0.958 11.965 1.00 90.50 92 LEU A C 1
ATOM 723 O O . LEU A 1 92 ? 6.214 1.143 12.952 1.00 90.50 92 LEU A O 1
ATOM 727 N N . TYR A 1 93 ? 6.666 0.011 11.060 1.00 92.44 93 TYR A N 1
ATOM 728 C CA . TYR A 1 93 ? 5.415 -0.750 11.023 1.00 92.44 93 TYR A CA 1
ATOM 729 C C . TYR A 1 93 ? 5.605 -2.272 10.999 1.00 92.44 93 TYR A C 1
ATOM 731 O O . TYR A 1 93 ? 4.618 -2.992 11.097 1.00 92.44 93 TYR A O 1
ATOM 739 N N . GLY A 1 94 ? 6.830 -2.789 10.863 1.00 87.88 94 GLY A N 1
ATOM 740 C CA . GLY A 1 94 ? 7.077 -4.216 10.620 1.00 87.88 94 GLY A CA 1
ATOM 741 C C . GLY A 1 94 ? 6.668 -5.164 11.751 1.00 87.88 94 GLY A C 1
ATOM 742 O O . GLY A 1 94 ? 6.365 -6.321 11.466 1.00 87.88 94 GLY A O 1
ATOM 743 N N . ASP A 1 95 ? 6.633 -4.684 12.996 1.00 89.00 95 ASP A N 1
ATOM 744 C CA . ASP A 1 95 ? 6.286 -5.505 14.165 1.00 89.00 95 ASP A CA 1
ATOM 745 C C . ASP A 1 95 ? 4.778 -5.487 14.480 1.00 89.00 95 ASP A C 1
ATOM 747 O O . ASP A 1 95 ? 4.215 -6.512 14.867 1.00 89.00 95 ASP A O 1
ATOM 751 N N . ASP A 1 96 ? 4.116 -4.341 14.283 1.00 88.25 96 ASP A N 1
ATOM 752 C CA . ASP A 1 96 ? 2.729 -4.110 14.723 1.00 88.25 96 ASP A CA 1
ATOM 753 C C . ASP A 1 96 ? 1.698 -4.123 13.577 1.00 88.25 96 ASP A C 1
ATOM 755 O O . ASP A 1 96 ? 0.492 -4.202 13.825 1.00 88.25 96 ASP A O 1
ATOM 759 N N . PHE A 1 97 ? 2.143 -4.037 12.318 1.00 92.81 97 PHE A N 1
ATOM 760 C CA . PHE A 1 97 ? 1.269 -3.970 11.147 1.00 92.81 97 PHE A CA 1
ATOM 761 C C . PHE A 1 97 ? 1.574 -5.090 10.158 1.00 92.81 97 PHE A C 1
ATOM 763 O O . PHE A 1 97 ? 2.716 -5.472 9.906 1.00 92.81 97 PHE A O 1
ATOM 770 N N . HIS A 1 98 ? 0.527 -5.548 9.484 1.00 92.44 98 HIS A N 1
ATOM 771 C CA . HIS A 1 98 ? 0.658 -6.378 8.306 1.00 92.44 98 HIS A CA 1
ATOM 772 C C . HIS A 1 98 ? 0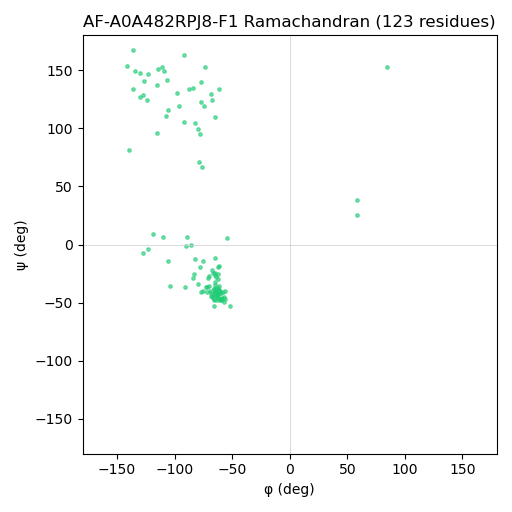.973 -5.507 7.084 1.00 92.44 98 HIS A C 1
ATOM 774 O O . HIS A 1 98 ? 0.090 -4.872 6.495 1.00 92.44 98 HIS A O 1
ATOM 780 N N . VAL A 1 99 ? 2.255 -5.463 6.718 1.00 93.69 99 VAL A N 1
ATOM 781 C CA . VAL A 1 99 ? 2.741 -4.724 5.549 1.00 93.69 99 VAL A CA 1
ATOM 782 C C . VAL A 1 99 ? 2.871 -5.658 4.349 1.00 93.69 99 VAL A C 1
ATOM 784 O O . VAL A 1 99 ? 3.668 -6.596 4.356 1.00 93.69 99 VAL A O 1
ATOM 787 N N . VAL A 1 100 ? 2.133 -5.363 3.279 1.00 93.81 100 VAL A N 1
ATOM 788 C CA . VAL A 1 100 ? 2.185 -6.101 2.009 1.00 93.81 100 VAL A CA 1
ATOM 789 C C . VAL A 1 100 ? 2.703 -5.195 0.907 1.00 93.81 100 VAL A C 1
ATOM 791 O O . VAL A 1 100 ? 2.283 -4.049 0.783 1.00 93.81 100 VAL A O 1
ATOM 794 N N . THR A 1 101 ? 3.593 -5.709 0.062 1.00 94.19 101 THR A N 1
ATOM 795 C CA . THR A 1 101 ? 4.104 -4.974 -1.100 1.00 94.19 101 THR A CA 1
ATOM 796 C C . THR A 1 101 ? 3.507 -5.524 -2.393 1.00 94.19 101 THR A C 1
ATOM 798 O O . THR A 1 101 ? 3.323 -6.732 -2.547 1.00 94.19 101 THR A O 1
ATOM 801 N N . THR A 1 102 ? 3.198 -4.642 -3.343 1.00 94.94 102 THR A N 1
ATOM 802 C CA . THR A 1 102 ? 2.729 -5.028 -4.681 1.00 94.94 102 THR A CA 1
ATOM 803 C C . THR A 1 102 ? 3.590 -4.371 -5.762 1.00 94.94 102 THR A C 1
ATOM 805 O O . THR A 1 102 ? 4.013 -3.219 -5.604 1.00 94.94 102 THR A O 1
ATOM 808 N N . PRO A 1 103 ? 3.900 -5.098 -6.850 1.00 94.44 103 PRO A N 1
ATOM 809 C CA . PRO A 1 103 ? 4.816 -4.602 -7.862 1.00 94.44 103 PRO A CA 1
ATOM 810 C C . PRO A 1 103 ? 4.174 -3.517 -8.727 1.00 94.44 103 PRO A C 1
ATOM 812 O O . PRO A 1 103 ? 2.965 -3.516 -8.966 1.00 94.44 103 PRO A O 1
ATOM 815 N N . LEU A 1 104 ? 5.008 -2.627 -9.262 1.00 93.00 104 LEU A N 1
ATOM 816 C CA . LEU A 1 104 ? 4.629 -1.805 -10.403 1.00 93.00 104 LEU A CA 1
ATOM 817 C C . LEU A 1 104 ? 4.485 -2.703 -11.639 1.00 93.00 104 LEU A C 1
ATOM 819 O O . LEU A 1 104 ? 5.384 -3.482 -11.948 1.00 93.00 104 LEU A O 1
ATOM 823 N N . LEU A 1 105 ? 3.356 -2.581 -12.336 1.00 91.88 105 LEU A N 1
ATOM 824 C CA . LEU A 1 105 ? 3.082 -3.275 -13.593 1.00 91.88 105 LEU A CA 1
ATOM 825 C C . LEU A 1 105 ? 3.105 -2.279 -14.756 1.00 91.88 105 LEU A C 1
ATOM 827 O O . LEU A 1 105 ? 2.736 -1.118 -14.579 1.00 91.88 105 LEU A O 1
ATOM 831 N N . ASP A 1 106 ? 3.498 -2.747 -15.941 1.00 88.56 106 ASP A N 1
ATOM 832 C CA . ASP A 1 106 ? 3.604 -1.912 -17.149 1.00 88.56 106 ASP A CA 1
ATOM 833 C C . ASP A 1 106 ? 2.240 -1.479 -17.700 1.00 88.56 106 ASP A C 1
ATOM 835 O O . ASP A 1 106 ? 2.110 -0.434 -18.337 1.00 88.56 106 ASP A O 1
ATOM 839 N N . GLU A 1 107 ? 1.212 -2.287 -17.445 1.00 92.50 107 GLU A N 1
ATOM 840 C CA . GLU A 1 107 ? -0.151 -2.042 -17.895 1.00 92.50 107 GLU A CA 1
ATOM 841 C C . GLU A 1 107 ? -1.096 -1.795 -16.721 1.00 92.50 107 GLU A C 1
ATOM 843 O O . GLU A 1 107 ? -0.959 -2.362 -15.634 1.00 92.50 107 GLU A O 1
ATOM 848 N N . GLU A 1 108 ? -2.138 -1.005 -16.977 1.00 94.38 108 GLU A N 1
ATOM 849 C CA . GLU A 1 108 ? -3.222 -0.827 -16.022 1.00 94.38 108 GLU A CA 1
ATOM 850 C C . GLU A 1 108 ? -3.935 -2.157 -15.731 1.00 94.38 108 GLU A C 1
ATOM 852 O O . GLU A 1 108 ? -4.334 -2.911 -16.629 1.00 94.38 108 GLU A O 1
ATOM 857 N N . VAL A 1 109 ? -4.174 -2.418 -14.446 1.00 95.38 109 VAL A N 1
ATOM 858 C CA . VAL A 1 109 ? -4.895 -3.608 -13.994 1.00 95.38 109 VAL A CA 1
ATOM 859 C C . VAL A 1 109 ? -6.393 -3.405 -14.213 1.00 95.38 109 VAL A C 1
ATOM 861 O O . VAL A 1 109 ? -7.091 -2.820 -13.386 1.00 95.38 109 VAL A O 1
ATOM 864 N N . ARG A 1 110 ? -6.900 -3.889 -15.349 1.00 96.00 110 ARG A N 1
ATOM 865 C CA . ARG A 1 110 ? -8.320 -3.804 -15.721 1.00 96.00 110 ARG A CA 1
ATOM 866 C C . ARG A 1 110 ? -8.874 -5.158 -16.151 1.00 96.00 110 ARG A C 1
ATOM 868 O O . ARG A 1 110 ? -8.181 -5.959 -16.770 1.00 96.00 110 ARG A O 1
ATOM 875 N N . GLY A 1 111 ? -10.154 -5.381 -15.864 1.00 97.12 111 GLY A N 1
ATOM 876 C CA . GLY A 1 111 ? -10.832 -6.646 -16.141 1.00 97.12 111 GLY A CA 1
ATOM 877 C C . GLY A 1 111 ? -10.632 -7.680 -15.031 1.00 97.12 111 GLY A C 1
ATOM 878 O O . GLY A 1 111 ? -9.653 -7.660 -14.285 1.00 97.12 111 GLY A O 1
ATOM 879 N N . THR A 1 112 ? -11.596 -8.589 -14.906 1.00 97.00 112 THR A N 1
ATOM 880 C CA . THR A 1 112 ? -11.672 -9.557 -13.800 1.00 97.00 112 THR A CA 1
ATOM 881 C C . THR A 1 112 ? -10.467 -10.492 -13.743 1.00 97.00 112 THR A C 1
ATOM 883 O O . THR A 1 112 ? -10.012 -10.832 -12.655 1.00 97.00 112 THR A O 1
ATOM 886 N N . GLU A 1 113 ? -9.924 -10.883 -14.895 1.00 97.00 113 GLU A N 1
ATOM 887 C CA . GLU A 1 113 ? -8.753 -11.755 -14.986 1.00 97.00 113 GLU A CA 1
ATOM 888 C C . GLU A 1 113 ? -7.492 -11.081 -14.430 1.00 97.00 113 GLU A C 1
ATOM 890 O O . GLU A 1 113 ? -6.858 -11.620 -13.521 1.00 97.00 113 GLU A O 1
ATOM 895 N N . LYS A 1 114 ? -7.166 -9.869 -14.904 1.00 96.00 114 LYS A N 1
ATOM 896 C CA . LYS A 1 114 ? -5.998 -9.116 -14.423 1.00 96.00 114 LYS A CA 1
ATOM 897 C C . LYS A 1 114 ? -6.136 -8.742 -12.947 1.00 96.00 114 LYS A C 1
ATOM 899 O O . LYS A 1 114 ? -5.159 -8.838 -12.213 1.00 96.00 114 LYS A O 1
ATOM 904 N N . LEU A 1 115 ? -7.343 -8.397 -12.485 1.00 95.81 115 LEU A N 1
ATOM 905 C CA . LEU A 1 115 ? -7.609 -8.134 -11.065 1.00 95.81 115 LEU A CA 1
ATOM 906 C C . LEU A 1 115 ? -7.361 -9.371 -10.193 1.00 95.81 115 LEU A C 1
ATOM 908 O O . LEU A 1 115 ? -6.702 -9.259 -9.164 1.00 95.81 115 LEU A O 1
ATOM 912 N N . ARG A 1 116 ? -7.819 -10.559 -10.618 1.00 95.25 116 ARG A N 1
ATOM 913 C CA . ARG A 1 116 ? -7.515 -11.826 -9.925 1.00 95.25 116 ARG A CA 1
ATOM 914 C C . ARG A 1 116 ? -6.028 -12.160 -9.966 1.00 95.25 116 ARG A C 1
ATOM 916 O O . ARG A 1 116 ? -5.498 -12.737 -9.022 1.00 95.25 116 ARG A O 1
ATOM 923 N N . ALA A 1 117 ? -5.342 -11.832 -11.060 1.00 94.12 117 ALA A N 1
ATOM 924 C CA . ALA A 1 117 ? -3.903 -12.023 -11.145 1.00 94.12 117 ALA A CA 1
ATOM 925 C C . ALA A 1 117 ? -3.163 -11.113 -10.157 1.00 94.12 117 ALA A C 1
ATOM 927 O O . ALA A 1 117 ? -2.328 -11.617 -9.410 1.00 94.12 117 ALA A O 1
ATOM 928 N N . PHE A 1 118 ? -3.521 -9.828 -10.104 1.00 94.19 118 PHE A N 1
ATOM 929 C CA . PHE A 1 118 ? -2.944 -8.842 -9.192 1.00 94.19 118 PHE A CA 1
ATOM 930 C C . PHE A 1 118 ? -3.253 -9.150 -7.722 1.00 94.19 118 PHE A C 1
ATOM 932 O O . PHE A 1 118 ? -2.369 -9.059 -6.875 1.00 94.19 118 PHE A O 1
ATOM 939 N N . SER A 1 119 ? -4.471 -9.603 -7.403 1.00 94.38 119 SER A N 1
ATOM 940 C CA . SER A 1 119 ? -4.855 -9.926 -6.023 1.00 94.38 119 SER A CA 1
ATOM 941 C C . SER A 1 119 ? -4.013 -11.046 -5.406 1.00 94.38 119 SER A C 1
ATOM 943 O O . SER A 1 119 ? -3.964 -11.162 -4.187 1.00 94.38 119 SER A O 1
ATOM 945 N N . ARG A 1 120 ? -3.311 -11.860 -6.210 1.00 92.94 120 ARG A N 1
ATOM 946 C CA . ARG A 1 120 ? -2.364 -12.868 -5.701 1.00 92.94 120 ARG A CA 1
ATOM 947 C C . ARG A 1 120 ? -1.157 -12.256 -4.987 1.00 92.94 120 ARG A C 1
ATOM 949 O O . ARG A 1 120 ? -0.584 -12.927 -4.137 1.00 92.94 120 ARG A O 1
ATOM 956 N N . PHE A 1 121 ? -0.797 -11.006 -5.289 1.00 91.19 121 PHE A N 1
ATOM 957 C CA . PHE A 1 121 ? 0.220 -10.276 -4.524 1.00 91.19 121 PHE A CA 1
ATOM 958 C C . PHE A 1 121 ? -0.280 -9.891 -3.128 1.00 91.19 121 PHE A C 1
ATOM 960 O O . PHE A 1 121 ? 0.518 -9.826 -2.204 1.00 91.19 121 PHE A O 1
ATOM 967 N N . LEU A 1 122 ? -1.595 -9.701 -2.973 1.00 88.62 122 LEU A N 1
ATOM 968 C CA . LEU A 1 122 ? -2.236 -9.406 -1.689 1.00 88.62 122 LEU A CA 1
ATOM 969 C C . LEU A 1 122 ? -2.540 -10.671 -0.879 1.00 88.62 122 LEU A C 1
ATOM 971 O O . LEU A 1 122 ? -2.576 -10.619 0.338 1.00 88.62 122 LEU A O 1
ATOM 975 N N . ALA A 1 123 ? -2.775 -11.801 -1.553 1.00 67.69 123 ALA A N 1
ATOM 976 C CA . ALA A 1 123 ? -3.168 -13.067 -0.931 1.00 67.69 123 ALA A CA 1
ATOM 977 C C . ALA A 1 123 ? -1.989 -13.924 -0.438 1.00 67.69 123 ALA A C 1
ATOM 979 O O . ALA A 1 123 ? -2.214 -15.017 0.078 1.00 67.69 123 ALA A O 1
ATOM 980 N N . ARG A 1 124 ? -0.739 -13.474 -0.618 1.00 54.53 124 ARG A N 1
ATOM 981 C CA . ARG A 1 124 ? 0.419 -14.043 0.087 1.00 54.53 124 ARG A CA 1
ATOM 982 C C . ARG A 1 124 ? 0.444 -13.476 1.508 1.00 54.53 124 ARG A C 1
ATOM 984 O O . ARG A 1 124 ? 1.275 -12.634 1.829 1.00 54.53 124 ARG A O 1
ATOM 991 N N . VAL A 1 125 ? -0.521 -13.942 2.293 1.00 38.66 125 VAL A N 1
ATOM 992 C CA . VAL A 1 125 ? -0.613 -13.815 3.749 1.00 38.66 125 VAL A CA 1
ATOM 993 C C . VAL A 1 125 ? -0.440 -15.208 4.326 1.00 38.66 125 VAL A C 1
ATOM 995 O O . VAL A 1 125 ? -1.079 -16.136 3.776 1.00 38.66 125 VAL A O 1
#

Radius of gyration: 18.6 Å; Cα contacts (8 Å, |Δi|>4): 136; chains: 1; bounding box: 57×31×37 Å

Secondary structure (DSSP, 8-state):
-HHHHHHHHHHHHHHHHT-TTT---EEEE-SSHHHHHHHHHHHHHHHHTT----EEEEEEEPPTTSTTGGG-HHHHHHHHHHHHHHHHHHHHHTTTSEEEEEE--SS---SHHHHHHHHHHHS--

Nearest PDB structures (foldseek):
  4xvu-assembly1_G  TM=9.507E-01  e=9.641E-13  Saccharomyces cerevisiae S288C
  4xvu-assembly1_B  TM=9.459E-01  e=1.431E-12  Saccharomyces cerevisiae S288C
  4xwo-assembly3_M  TM=9.446E-01  e=1.633E-12  Saccharomyces cerevisiae S288C
  4xvu-assembly1_H  TM=9.466E-01  e=3.843E-12  Saccharomyces cerevisiae S288C
  5bw8-assembly1_B  TM=9.418E-01  e=2.429E-11  Saccharomyces cerevisiae RM11-1a